Protein AF-A0A935BA03-F1 (afdb_monomer_lite)

Structure (mmCIF, N/CA/C/O backbone):
data_AF-A0A935BA03-F1
#
_entry.id   AF-A0A935BA03-F1
#
loop_
_atom_site.group_PDB
_atom_site.id
_atom_site.type_symbol
_atom_site.label_atom_id
_atom_site.label_alt_id
_atom_site.label_comp_id
_atom_site.label_asym_id
_atom_site.label_entity_id
_atom_site.label_seq_id
_atom_site.pdbx_PDB_ins_code
_atom_site.Cartn_x
_atom_site.Cartn_y
_atom_site.Cartn_z
_atom_site.occupancy
_atom_site.B_iso_or_equiv
_atom_site.auth_seq_id
_atom_site.auth_comp_id
_atom_site.auth_asym_id
_atom_site.auth_atom_id
_atom_site.pdbx_PDB_model_num
ATOM 1 N N . MET A 1 1 ? 11.940 -15.376 20.546 1.00 61.00 1 MET A N 1
ATOM 2 C CA . MET A 1 1 ? 12.384 -13.976 20.743 1.00 61.00 1 MET A CA 1
ATOM 3 C C . MET A 1 1 ? 12.383 -13.156 19.448 1.00 61.00 1 MET A C 1
ATOM 5 O O . MET A 1 1 ? 11.553 -12.265 19.345 1.00 61.00 1 MET A O 1
ATOM 9 N N . ALA A 1 2 ? 13.215 -13.446 18.432 1.00 63.31 2 ALA A N 1
ATOM 10 C CA . ALA A 1 2 ? 13.195 -12.692 17.158 1.00 63.31 2 ALA A CA 1
ATOM 11 C C . ALA A 1 2 ? 11.874 -12.851 16.369 1.00 63.31 2 ALA A C 1
ATOM 13 O O . ALA A 1 2 ? 11.313 -11.878 15.869 1.00 63.31 2 ALA A O 1
ATOM 14 N N . LEU A 1 3 ? 11.322 -14.067 16.334 1.00 69.31 3 LEU A N 1
ATOM 15 C CA . LEU A 1 3 ? 10.054 -14.365 15.653 1.00 69.31 3 LEU A CA 1
ATOM 16 C C . LEU A 1 3 ? 8.845 -13.641 16.275 1.00 69.31 3 LEU A C 1
ATOM 18 O O . LEU A 1 3 ? 7.906 -13.288 15.564 1.00 69.31 3 LEU A O 1
ATOM 22 N N . ASP A 1 4 ? 8.878 -13.370 17.580 1.00 70.19 4 ASP A N 1
ATOM 23 C CA . ASP A 1 4 ? 7.796 -12.681 18.296 1.00 70.19 4 ASP A CA 1
ATOM 24 C C . ASP A 1 4 ? 7.785 -11.181 17.987 1.00 70.19 4 ASP A C 1
ATOM 26 O O . ASP A 1 4 ? 6.725 -10.563 17.865 1.00 70.19 4 ASP A O 1
ATOM 30 N N . PHE A 1 5 ? 8.971 -10.598 17.796 1.00 70.56 5 PHE A N 1
ATOM 31 C CA . PHE A 1 5 ? 9.128 -9.214 17.363 1.00 70.56 5 PHE A CA 1
ATOM 32 C C . PHE A 1 5 ? 8.632 -9.018 15.925 1.00 70.56 5 PHE A C 1
ATOM 34 O O . PHE A 1 5 ? 7.854 -8.103 15.656 1.00 70.56 5 PHE A O 1
ATOM 41 N N . VAL A 1 6 ? 8.992 -9.936 15.023 1.00 72.38 6 VAL A N 1
ATOM 42 C CA . VAL A 1 6 ? 8.538 -9.919 13.624 1.00 72.38 6 VAL A CA 1
ATOM 43 C C . VAL A 1 6 ? 7.014 -10.041 13.538 1.00 72.38 6 VAL A C 1
ATOM 45 O O . VAL A 1 6 ? 6.373 -9.227 12.879 1.00 72.38 6 VAL A O 1
ATOM 48 N N . LYS A 1 7 ? 6.396 -10.969 14.280 1.00 73.31 7 LYS A N 1
ATOM 49 C CA . LYS A 1 7 ? 4.926 -11.113 14.335 1.00 73.31 7 LYS A CA 1
ATOM 50 C C . LYS A 1 7 ? 4.206 -9.901 14.941 1.00 73.31 7 LYS A C 1
ATOM 52 O O . LYS A 1 7 ? 3.013 -9.705 14.700 1.00 73.31 7 LYS A O 1
ATOM 57 N N . ARG A 1 8 ? 4.884 -9.077 15.745 1.00 72.94 8 ARG A N 1
ATOM 58 C CA . ARG A 1 8 ? 4.322 -7.820 16.273 1.00 72.94 8 ARG A CA 1
ATOM 59 C C . ARG A 1 8 ? 4.279 -6.706 15.227 1.00 72.94 8 ARG A C 1
ATOM 61 O O . ARG A 1 8 ? 3.433 -5.820 15.347 1.00 72.94 8 ARG A O 1
ATOM 68 N N . ILE A 1 9 ? 5.160 -6.757 14.231 1.00 77.81 9 ILE A N 1
ATOM 69 C CA . ILE A 1 9 ? 5.321 -5.717 13.206 1.00 77.81 9 ILE A CA 1
ATOM 70 C C . ILE A 1 9 ? 4.622 -6.103 11.907 1.00 77.81 9 ILE A C 1
ATOM 72 O O . ILE A 1 9 ? 3.961 -5.262 11.305 1.00 77.81 9 ILE A O 1
ATOM 76 N N . LEU A 1 10 ? 4.744 -7.363 11.491 1.00 81.62 10 LEU A N 1
ATOM 77 C CA . LEU A 1 10 ? 4.163 -7.822 10.241 1.00 81.62 10 LEU A CA 1
ATOM 78 C C . LEU A 1 10 ? 2.640 -7.966 10.359 1.00 81.62 10 LEU A C 1
ATOM 80 O O . LEU A 1 10 ? 2.144 -8.494 11.365 1.00 81.62 10 LEU A O 1
ATOM 84 N N . PRO A 1 11 ? 1.897 -7.510 9.339 1.00 83.81 11 PRO A N 1
ATOM 85 C CA . PRO A 1 11 ? 0.466 -7.737 9.261 1.00 83.81 11 PRO A CA 1
ATOM 86 C C . PRO A 1 11 ? 0.153 -9.202 8.965 1.00 83.81 11 PRO A C 1
ATOM 88 O O . PRO A 1 11 ? 1.016 -9.981 8.548 1.00 83.81 11 PRO A O 1
ATOM 91 N N . SER A 1 12 ? -1.106 -9.591 9.165 1.00 88.75 12 SER A N 1
ATOM 92 C CA . SER A 1 12 ? -1.543 -10.922 8.743 1.00 88.75 12 SER A CA 1
ATOM 93 C C . SER A 1 12 ? -1.412 -11.082 7.222 1.00 88.75 12 SER A C 1
ATOM 95 O O . SER A 1 12 ? -1.638 -10.138 6.465 1.00 88.75 12 SER A O 1
ATOM 97 N N . TRP A 1 13 ? -1.098 -12.292 6.753 1.00 88.69 13 TRP A N 1
ATOM 98 C CA . TRP A 1 13 ? -0.984 -12.573 5.316 1.00 88.69 13 TRP A CA 1
ATOM 99 C C . TRP A 1 13 ? -2.282 -12.257 4.551 1.00 88.69 13 TRP A C 1
ATOM 101 O O . TRP A 1 13 ? -2.229 -11.800 3.415 1.00 88.69 13 TRP A O 1
ATOM 111 N N . LYS A 1 14 ? -3.449 -12.429 5.196 1.00 92.44 14 LYS A N 1
ATOM 112 C CA . LYS A 1 14 ? -4.762 -12.070 4.636 1.00 92.44 14 LYS A CA 1
ATOM 113 C C . LYS A 1 14 ? -4.873 -10.564 4.400 1.00 92.44 14 LYS A C 1
ATOM 115 O O . LYS A 1 14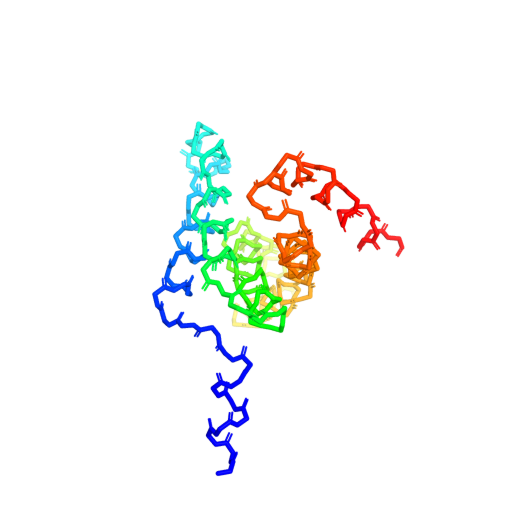 ? -5.343 -10.139 3.353 1.00 92.44 14 LYS A O 1
ATOM 120 N N . ASN A 1 15 ? -4.421 -9.760 5.361 1.00 92.44 15 ASN A N 1
ATOM 121 C CA . ASN A 1 15 ? -4.444 -8.303 5.248 1.00 92.44 15 ASN A CA 1
ATOM 122 C C . ASN A 1 15 ? -3.393 -7.806 4.248 1.00 92.44 15 ASN A C 1
ATOM 124 O O . ASN A 1 15 ? -3.667 -6.879 3.494 1.00 92.44 15 ASN A O 1
ATOM 128 N N . ALA A 1 16 ? -2.230 -8.462 4.177 1.00 92.31 16 ALA A N 1
ATOM 129 C CA . ALA A 1 16 ? -1.230 -8.187 3.149 1.00 92.31 16 ALA A CA 1
ATOM 130 C C . ALA A 1 16 ? -1.773 -8.476 1.738 1.00 92.31 16 ALA A C 1
ATOM 132 O O . ALA A 1 16 ? -1.595 -7.660 0.840 1.00 92.31 16 ALA A O 1
ATOM 133 N N . ALA A 1 17 ? -2.502 -9.582 1.553 1.00 93.69 17 ALA A N 1
ATOM 134 C CA . ALA A 1 17 ? -3.157 -9.893 0.284 1.00 93.69 17 ALA A CA 1
ATOM 135 C C . ALA A 1 17 ? -4.204 -8.833 -0.104 1.00 93.69 17 ALA A C 1
ATOM 137 O O . ALA A 1 17 ? -4.260 -8.433 -1.261 1.00 93.69 17 ALA A O 1
ATOM 138 N N . LEU A 1 18 ? -4.986 -8.325 0.857 1.00 92.94 18 LEU A N 1
ATOM 139 C CA . LEU A 1 18 ? -5.924 -7.221 0.616 1.00 92.94 18 LEU A CA 1
ATOM 140 C C . LEU A 1 18 ? -5.210 -5.915 0.234 1.00 92.94 18 LEU A C 1
ATOM 142 O O . LEU A 1 18 ? -5.675 -5.211 -0.657 1.00 92.94 18 LEU A O 1
ATOM 146 N N . ALA A 1 19 ? -4.076 -5.607 0.867 1.00 93.19 19 ALA A N 1
ATOM 147 C CA . ALA A 1 19 ? -3.264 -4.440 0.520 1.00 93.19 19 ALA A CA 1
ATOM 148 C C . ALA A 1 19 ? -2.665 -4.554 -0.894 1.00 93.19 19 ALA A C 1
ATOM 150 O O . ALA A 1 19 ? -2.675 -3.584 -1.647 1.00 93.19 19 ALA A O 1
ATOM 151 N N . LEU A 1 20 ? -2.200 -5.740 -1.293 1.00 94.50 20 LEU A N 1
ATOM 152 C CA . LEU A 1 20 ? -1.714 -5.981 -2.655 1.00 94.50 20 LEU A CA 1
ATOM 153 C C . LEU A 1 20 ? -2.846 -5.963 -3.688 1.00 94.50 20 LEU A C 1
ATOM 155 O O . LEU A 1 20 ? -2.655 -5.448 -4.786 1.00 94.50 20 LEU A O 1
ATOM 159 N N . LEU A 1 21 ? -4.032 -6.464 -3.334 1.00 94.69 21 LEU A N 1
ATOM 160 C CA . LEU A 1 21 ? -5.223 -6.358 -4.175 1.00 94.69 21 LEU A CA 1
ATOM 161 C C . LEU A 1 21 ? -5.598 -4.890 -4.409 1.00 94.69 21 LEU A C 1
ATOM 163 O O . LEU A 1 21 ? -5.821 -4.499 -5.548 1.00 94.69 21 LEU A O 1
ATOM 167 N N . ALA A 1 22 ? -5.613 -4.072 -3.352 1.00 94.12 22 ALA A N 1
ATOM 168 C CA . ALA A 1 22 ? -5.825 -2.630 -3.458 1.00 94.12 22 ALA A CA 1
ATOM 169 C C . ALA A 1 22 ? -4.810 -1.971 -4.407 1.00 94.12 22 ALA A C 1
ATOM 171 O O . ALA A 1 22 ? -5.194 -1.179 -5.266 1.00 94.12 22 ALA A O 1
ATOM 172 N N . ALA A 1 23 ? -3.526 -2.328 -4.289 1.00 93.38 23 ALA A N 1
ATOM 173 C CA . ALA A 1 23 ? -2.479 -1.804 -5.164 1.00 93.38 23 ALA A CA 1
ATOM 174 C C . ALA A 1 23 ? -2.704 -2.223 -6.624 1.00 93.38 23 ALA A C 1
ATOM 176 O O . ALA A 1 23 ? -2.640 -1.380 -7.512 1.00 93.38 23 ALA A O 1
ATOM 177 N N . GLY A 1 24 ? -3.033 -3.494 -6.872 1.00 92.25 24 GLY A N 1
ATOM 178 C CA . GLY A 1 24 ? -3.338 -4.009 -8.208 1.00 92.25 24 GLY A CA 1
ATOM 179 C C . GLY A 1 24 ? -4.544 -3.324 -8.853 1.00 92.25 24 GLY A C 1
ATOM 180 O O . GLY A 1 24 ? -4.467 -2.918 -10.008 1.00 92.25 24 GLY A O 1
ATOM 181 N N . LEU A 1 25 ? -5.630 -3.126 -8.098 1.00 92.38 25 LEU A N 1
ATOM 182 C CA . LEU A 1 25 ? -6.805 -2.382 -8.567 1.00 92.38 25 LEU A CA 1
ATOM 183 C C . LEU A 1 25 ? -6.448 -0.947 -8.956 1.00 92.38 25 LEU A C 1
ATOM 185 O O . LEU A 1 25 ? -6.960 -0.442 -9.952 1.00 92.38 25 LEU A O 1
ATOM 189 N N . LEU A 1 26 ? -5.568 -0.302 -8.183 1.00 89.94 26 LEU A N 1
ATOM 190 C CA . LEU A 1 26 ? -5.136 1.055 -8.480 1.00 89.94 26 LEU A CA 1
ATOM 191 C C . LEU A 1 26 ? -4.223 1.094 -9.709 1.00 89.94 26 LEU A C 1
ATOM 193 O O . LEU A 1 26 ? -4.442 1.936 -10.564 1.00 89.94 26 LEU A O 1
ATOM 197 N N . ILE A 1 27 ? -3.281 0.157 -9.859 1.00 91.06 27 ILE A N 1
ATOM 198 C CA . ILE A 1 27 ? -2.424 0.041 -11.056 1.00 91.06 27 ILE A CA 1
ATOM 199 C C . ILE A 1 27 ? -3.275 -0.125 -12.325 1.00 91.06 27 ILE A C 1
ATOM 201 O O . ILE A 1 27 ? -3.031 0.542 -13.325 1.00 91.06 27 ILE A O 1
ATOM 205 N N . LEU A 1 28 ? -4.320 -0.956 -12.272 1.00 89.38 28 LEU A N 1
ATOM 206 C CA . LEU A 1 28 ? -5.247 -1.156 -13.392 1.00 89.38 28 LEU A CA 1
ATOM 207 C C . LEU A 1 28 ? -6.087 0.088 -13.727 1.00 89.38 28 LEU A C 1
ATOM 209 O O . LEU A 1 28 ? -6.646 0.172 -14.816 1.00 89.38 28 LEU A O 1
ATOM 213 N N . ALA A 1 29 ? -6.193 1.052 -12.814 1.00 88.38 29 ALA A N 1
ATOM 214 C CA . ALA A 1 29 ? -6.899 2.301 -13.072 1.00 88.38 29 ALA A CA 1
ATOM 215 C C . ALA A 1 29 ? -6.045 3.340 -13.821 1.00 88.38 29 ALA A C 1
ATOM 217 O O . ALA A 1 29 ? -6.587 4.346 -14.278 1.00 88.38 29 ALA A O 1
ATOM 218 N N . PHE A 1 30 ? -4.730 3.125 -13.928 1.00 80.62 30 PHE A N 1
ATOM 219 C CA . PHE A 1 30 ? -3.793 4.046 -14.574 1.00 80.62 30 PHE A CA 1
ATOM 220 C C . PHE A 1 30 ? -3.718 3.836 -16.106 1.00 80.62 30 PHE A C 1
ATOM 222 O O . PHE A 1 30 ? -4.245 2.844 -16.616 1.00 80.62 30 PHE A O 1
ATOM 229 N N . PRO A 1 31 ? -3.106 4.781 -16.855 1.00 67.56 31 PRO A N 1
ATOM 230 C CA . PRO A 1 31 ? -3.251 4.919 -18.312 1.00 67.56 31 PRO A CA 1
ATOM 231 C C . PRO A 1 31 ? -2.900 3.693 -19.157 1.00 67.56 31 PRO A C 1
ATOM 233 O O . PRO A 1 31 ? -3.397 3.573 -20.266 1.00 67.56 31 PRO A O 1
ATOM 236 N N . ASP A 1 32 ? -2.080 2.772 -18.647 1.00 73.19 32 ASP A N 1
ATOM 237 C CA . ASP A 1 32 ? -1.738 1.545 -19.377 1.00 73.19 32 ASP A CA 1
ATOM 238 C C . ASP A 1 32 ? -2.950 0.601 -19.544 1.00 73.19 32 ASP A C 1
ATOM 240 O O . ASP A 1 32 ? -2.978 -0.217 -20.462 1.00 73.19 32 ASP A O 1
ATOM 244 N N . PHE A 1 33 ? -3.952 0.703 -18.660 1.00 80.19 33 PHE A N 1
ATOM 245 C CA . PHE A 1 33 ? -5.112 -0.197 -18.607 1.00 80.19 33 PHE A CA 1
ATOM 246 C C . PHE A 1 33 ? -6.468 0.527 -18.642 1.00 80.19 33 PHE A C 1
ATOM 248 O O . PHE A 1 33 ? -7.475 -0.089 -18.984 1.00 80.19 33 PHE A O 1
ATOM 255 N N . GLU A 1 34 ? -6.501 1.815 -18.284 1.00 81.44 34 GLU A N 1
ATOM 256 C CA . GLU A 1 34 ? -7.653 2.727 -18.406 1.00 81.44 34 GLU A CA 1
ATOM 257 C C . GLU A 1 34 ? -8.939 2.322 -17.653 1.00 81.44 34 GLU A C 1
ATOM 259 O O . GLU A 1 34 ? -10.002 2.919 -17.855 1.00 81.44 34 GLU A O 1
ATOM 264 N N . TYR A 1 35 ? -8.876 1.381 -16.704 1.00 88.06 35 TYR A N 1
ATOM 265 C CA . TYR A 1 35 ? -10.024 1.016 -15.863 1.00 88.06 35 TYR A CA 1
ATOM 266 C C . TYR A 1 35 ? -10.243 2.027 -14.7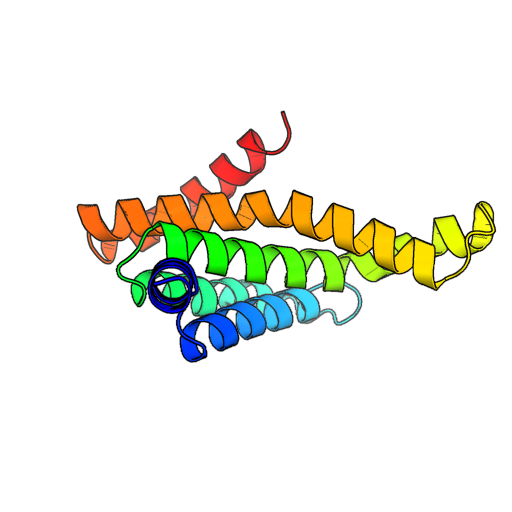26 1.00 88.06 35 TYR A C 1
ATOM 268 O O . TYR A 1 35 ? -10.275 1.671 -13.547 1.00 88.06 35 TYR A O 1
ATOM 276 N N . TRP A 1 36 ? -10.408 3.306 -15.071 1.00 86.75 36 TRP A N 1
ATOM 277 C CA . TRP A 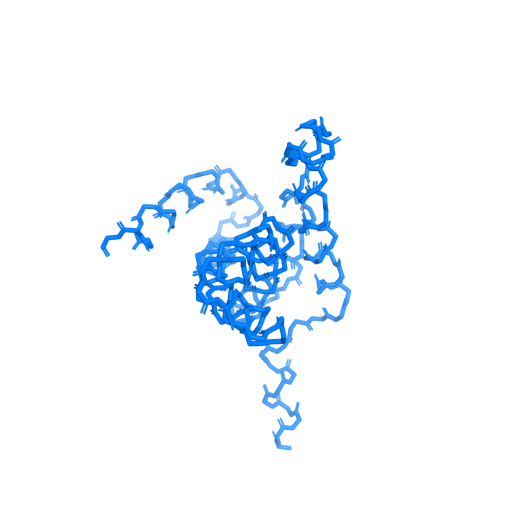1 36 ? -10.522 4.437 -14.139 1.00 86.75 36 TRP A CA 1
ATOM 278 C C . TRP A 1 36 ? -11.569 4.218 -13.034 1.00 86.75 36 TRP A C 1
ATOM 280 O O . TRP A 1 36 ? -11.404 4.691 -11.909 1.00 86.75 36 TRP A O 1
ATOM 290 N N . PHE A 1 37 ? -12.638 3.468 -13.322 1.00 88.25 37 PHE A N 1
ATOM 291 C CA . PHE A 1 37 ? -13.694 3.167 -12.355 1.00 88.25 37 PHE A CA 1
ATOM 292 C C . PHE A 1 37 ? -13.186 2.340 -11.163 1.00 88.25 37 PHE A C 1
ATOM 294 O O . PHE A 1 37 ? -13.748 2.432 -10.071 1.00 88.25 37 PHE A O 1
ATOM 301 N N . LEU A 1 38 ? -12.105 1.568 -11.330 1.00 87.81 38 LEU A N 1
ATOM 302 C CA . LEU A 1 38 ? -11.492 0.793 -10.251 1.00 87.81 38 LEU A CA 1
ATOM 303 C C . LEU A 1 38 ? -10.854 1.688 -9.187 1.00 87.81 38 LEU A C 1
ATOM 305 O O . LEU A 1 38 ? -10.828 1.293 -8.022 1.00 87.81 38 LEU A O 1
ATOM 309 N N . ALA A 1 39 ? -10.415 2.904 -9.536 1.00 86.19 39 ALA A N 1
ATOM 310 C CA . ALA A 1 39 ? -9.811 3.837 -8.581 1.00 86.19 39 ALA A CA 1
ATOM 311 C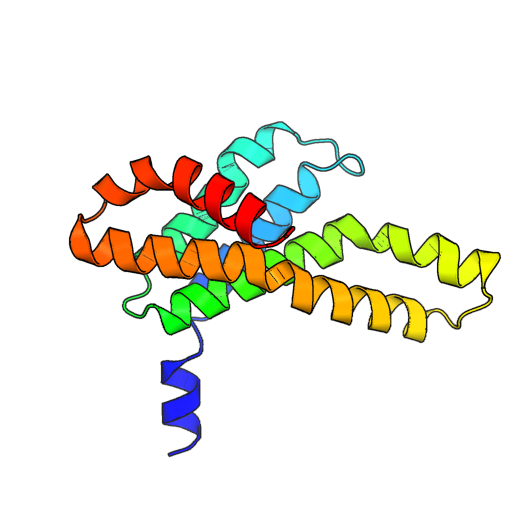 C . ALA A 1 39 ? -10.757 4.182 -7.418 1.00 86.19 39 ALA A C 1
ATOM 313 O O . ALA A 1 39 ? -10.306 4.329 -6.282 1.00 86.19 39 ALA A O 1
ATOM 314 N N . TRP A 1 40 ? -12.071 4.230 -7.674 1.00 84.94 40 TRP A N 1
ATOM 315 C CA . TRP A 1 40 ? -13.092 4.481 -6.649 1.00 84.94 40 TRP A CA 1
ATOM 316 C C . TRP A 1 40 ? -13.130 3.397 -5.572 1.00 84.94 40 TRP A C 1
ATOM 318 O O . TRP A 1 40 ? -13.408 3.681 -4.408 1.00 84.94 40 TRP A O 1
ATOM 328 N N . PHE A 1 41 ? -12.834 2.155 -5.954 1.00 88.69 41 PHE A N 1
ATOM 329 C CA . PHE A 1 41 ? -12.906 0.993 -5.071 1.00 88.69 41 PHE A CA 1
ATOM 330 C C . PHE A 1 41 ? -11.531 0.521 -4.598 1.00 88.69 41 PHE A C 1
ATOM 332 O O . PHE A 1 41 ? -11.452 -0.220 -3.622 1.00 88.69 41 PHE A O 1
ATOM 339 N N . ALA A 1 42 ? -10.445 0.959 -5.235 1.00 89.31 42 ALA A N 1
ATOM 340 C CA . ALA A 1 42 ? -9.093 0.481 -4.967 1.00 89.31 42 ALA A CA 1
ATOM 341 C C . ALA A 1 42 ? -8.637 0.718 -3.519 1.00 89.31 42 ALA A C 1
ATOM 343 O O . ALA A 1 42 ? -7.919 -0.105 -2.961 1.00 89.31 42 ALA A O 1
ATOM 344 N N . LEU A 1 43 ? -9.089 1.798 -2.873 1.00 87.31 43 LEU A N 1
ATOM 345 C CA . LEU A 1 43 ? -8.759 2.077 -1.470 1.00 87.31 43 LEU A CA 1
ATOM 346 C C . LEU A 1 43 ? -9.586 1.252 -0.470 1.00 87.31 43 LEU A C 1
ATOM 348 O O . LEU A 1 43 ? -9.164 1.085 0.674 1.00 87.31 43 LEU A O 1
ATOM 352 N N . VAL A 1 44 ? -10.726 0.683 -0.878 1.00 90.69 44 VAL A N 1
ATOM 353 C CA . VAL A 1 44 ? -11.634 -0.043 0.028 1.00 90.69 44 VAL A CA 1
ATOM 354 C C . VAL A 1 44 ? -10.967 -1.280 0.655 1.00 90.69 44 VAL A C 1
ATOM 356 O O . VAL A 1 44 ? -11.008 -1.398 1.883 1.00 90.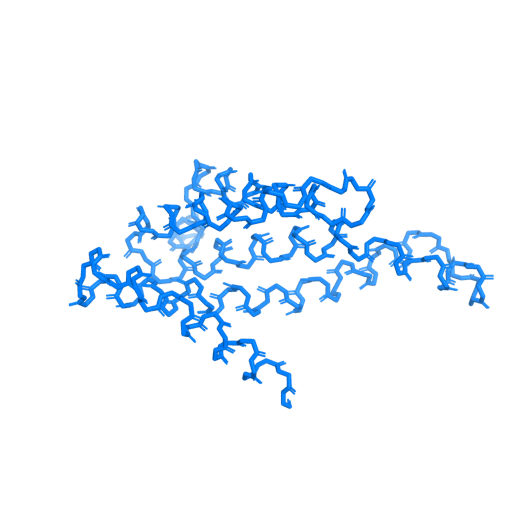69 44 VAL A O 1
ATOM 359 N N . PRO A 1 45 ? -10.287 -2.177 -0.097 1.00 90.81 45 PRO A N 1
ATOM 360 C CA . PRO A 1 45 ? -9.598 -3.324 0.496 1.00 90.81 45 PRO A CA 1
ATOM 361 C C . PRO A 1 45 ? -8.477 -2.919 1.460 1.00 90.81 45 PRO A C 1
ATOM 363 O O . PRO A 1 45 ? -8.264 -3.600 2.464 1.00 90.81 45 PRO A O 1
ATOM 366 N N . LEU A 1 46 ? -7.789 -1.800 1.195 1.00 91.06 46 LEU A N 1
ATOM 367 C CA . LEU A 1 46 ? -6.750 -1.271 2.080 1.00 91.06 46 LEU A CA 1
ATOM 368 C C . LEU A 1 46 ? -7.350 -0.788 3.403 1.00 91.06 46 LEU A C 1
ATOM 370 O O . LEU A 1 46 ? -6.870 -1.169 4.470 1.00 91.06 46 LEU A O 1
ATOM 374 N N . MET A 1 47 ? -8.411 0.020 3.346 1.00 90.00 47 MET A N 1
ATOM 375 C CA . MET A 1 47 ? -9.088 0.527 4.543 1.00 90.00 47 MET A CA 1
ATOM 376 C C . MET A 1 47 ? -9.657 -0.618 5.384 1.00 90.00 47 MET A C 1
ATOM 378 O O . MET A 1 47 ? -9.476 -0.634 6.601 1.00 90.00 47 MET A O 1
ATOM 382 N N . TRP A 1 48 ? -10.233 -1.630 4.729 1.00 91.38 48 TRP A N 1
ATOM 383 C CA . TRP A 1 48 ? -10.692 -2.851 5.387 1.00 91.38 48 TRP A CA 1
ATOM 384 C C . TRP A 1 48 ? -9.536 -3.590 6.082 1.00 91.38 48 TRP A C 1
ATOM 386 O O . TRP A 1 48 ? -9.647 -4.009 7.238 1.00 91.38 48 TRP A O 1
ATOM 396 N N . ALA A 1 49 ? -8.402 -3.762 5.398 1.00 91.50 49 ALA A N 1
ATOM 397 C CA . ALA A 1 49 ? -7.222 -4.412 5.967 1.00 91.50 49 ALA A CA 1
ATOM 398 C C . ALA A 1 49 ? -6.675 -3.655 7.189 1.00 91.50 49 ALA A C 1
ATOM 400 O O . ALA A 1 49 ? -6.252 -4.285 8.160 1.00 91.50 49 ALA A O 1
ATOM 401 N N . VAL A 1 50 ? -6.718 -2.319 7.158 1.00 90.12 50 VAL A N 1
ATOM 402 C CA . VAL A 1 50 ? -6.303 -1.448 8.266 1.00 90.12 50 VAL A CA 1
ATOM 403 C C . VAL A 1 50 ? -7.254 -1.558 9.458 1.00 90.12 50 VAL A C 1
ATOM 405 O O . VAL A 1 50 ? -6.770 -1.675 10.582 1.00 90.12 50 VAL A O 1
ATOM 408 N N . GLU A 1 51 ? -8.570 -1.579 9.234 1.00 88.94 51 GLU A N 1
ATOM 409 C CA . GLU A 1 51 ? -9.578 -1.738 10.297 1.00 88.94 51 GLU A CA 1
ATOM 410 C C . GLU A 1 51 ? -9.455 -3.089 11.016 1.00 88.94 51 GLU A C 1
ATOM 412 O O . GLU A 1 51 ? -9.592 -3.167 12.237 1.00 88.94 51 GLU A O 1
ATOM 417 N N . ARG A 1 52 ? -9.120 -4.158 10.282 1.00 87.88 52 ARG A N 1
ATOM 418 C CA . ARG A 1 52 ? -8.886 -5.492 10.862 1.00 87.88 52 ARG A CA 1
ATOM 419 C C . ARG A 1 52 ? -7.614 -5.588 11.706 1.00 87.88 52 ARG A C 1
ATOM 421 O O . ARG A 1 52 ? -7.475 -6.545 12.470 1.00 87.88 52 ARG A O 1
ATOM 428 N N . GLU A 1 53 ? -6.661 -4.669 11.557 1.00 86.06 53 GLU A N 1
ATOM 429 C CA . GLU A 1 53 ? -5.416 -4.708 12.323 1.00 86.06 53 GLU A CA 1
ATOM 430 C C . GLU A 1 53 ? -5.519 -3.933 13.638 1.00 86.06 53 GLU A C 1
ATOM 432 O O . GLU A 1 53 ? -5.710 -2.721 13.689 1.00 86.06 53 GLU A O 1
ATOM 437 N N . ALA A 1 54 ? -5.248 -4.629 14.740 1.00 73.75 54 ALA A N 1
ATOM 438 C CA . ALA A 1 54 ? -5.271 -4.039 16.075 1.00 73.75 54 ALA A CA 1
ATOM 439 C C . ALA A 1 54 ? -4.045 -3.155 16.387 1.00 73.75 54 ALA A C 1
ATOM 441 O O . ALA A 1 54 ? -3.985 -2.540 17.451 1.00 73.75 54 ALA A O 1
ATOM 442 N N . SER A 1 55 ? -3.036 -3.070 15.513 1.00 87.19 55 SER A N 1
ATOM 443 C CA . SER A 1 55 ? -1.757 -2.391 15.784 1.00 87.19 55 SER A CA 1
ATOM 444 C C . SER A 1 55 ? -1.453 -1.313 14.748 1.00 87.19 55 SER A C 1
ATOM 446 O O . SER A 1 55 ? -1.410 -1.602 13.559 1.00 87.19 55 SER A O 1
ATOM 448 N N . ILE A 1 56 ? -1.122 -0.100 15.216 1.00 88.12 56 ILE A N 1
ATOM 449 C CA . ILE A 1 56 ? -0.747 1.032 14.345 1.00 88.12 56 ILE A CA 1
ATOM 450 C C . ILE A 1 56 ? 0.493 0.674 13.515 1.00 88.12 56 ILE A C 1
ATOM 452 O O . ILE A 1 56 ? 0.570 1.003 12.338 1.00 88.12 56 ILE A O 1
ATOM 456 N N . ARG A 1 57 ? 1.448 -0.062 14.107 1.00 88.19 57 ARG A N 1
ATOM 457 C CA . ARG A 1 57 ? 2.670 -0.495 13.410 1.00 88.19 57 ARG A CA 1
ATOM 458 C C . ARG A 1 57 ? 2.365 -1.450 12.256 1.00 88.19 57 ARG A C 1
ATOM 460 O O . ARG A 1 57 ? 2.997 -1.352 11.215 1.00 88.19 57 ARG A O 1
ATOM 467 N N . ARG A 1 58 ? 1.386 -2.346 12.422 1.00 90.31 58 ARG A N 1
ATOM 468 C CA . ARG A 1 58 ? 0.975 -3.270 11.353 1.00 90.31 58 ARG A CA 1
ATOM 469 C C . ARG A 1 58 ? 0.241 -2.536 10.242 1.00 90.31 58 ARG A C 1
ATOM 471 O O . ARG A 1 58 ? 0.505 -2.799 9.076 1.00 90.31 58 ARG A O 1
ATOM 478 N N . SER A 1 59 ? -0.622 -1.585 10.597 1.00 91.25 59 SER A N 1
ATOM 479 C CA . SER A 1 59 ? -1.286 -0.713 9.626 1.00 91.25 59 SER A CA 1
ATOM 480 C C . SER A 1 59 ? -0.282 0.135 8.842 1.00 91.25 59 SER A C 1
ATOM 482 O O . SER A 1 59 ? -0.421 0.245 7.631 1.00 91.25 59 SER A O 1
ATOM 484 N N . PHE A 1 60 ? 0.775 0.642 9.489 1.00 92.75 60 PHE A N 1
ATOM 485 C CA . PHE A 1 60 ? 1.879 1.318 8.800 1.00 92.75 60 PHE A CA 1
ATOM 486 C C . PHE A 1 60 ? 2.537 0.403 7.759 1.00 92.75 60 PHE A C 1
ATOM 488 O O . PHE A 1 60 ? 2.674 0.790 6.605 1.00 92.75 60 PHE A O 1
ATOM 495 N N . VAL A 1 61 ? 2.887 -0.833 8.133 1.00 93.75 61 VAL A N 1
ATOM 496 C CA . VAL A 1 61 ? 3.494 -1.802 7.203 1.00 93.75 61 VAL A CA 1
ATOM 497 C C . VAL A 1 61 ? 2.539 -2.177 6.063 1.00 93.75 61 VAL A C 1
ATOM 499 O O . VAL A 1 61 ? 2.990 -2.335 4.934 1.00 93.75 61 VAL A O 1
ATOM 502 N N . LEU A 1 62 ? 1.229 -2.283 6.319 1.00 93.75 62 LEU A N 1
ATOM 503 C CA . LEU A 1 62 ? 0.227 -2.515 5.267 1.00 93.75 62 LEU A CA 1
ATOM 504 C C . LEU A 1 62 ? 0.158 -1.361 4.272 1.00 93.75 62 LEU A C 1
ATOM 506 O O . LEU A 1 62 ? 0.175 -1.604 3.067 1.00 93.75 62 LEU A O 1
ATOM 510 N N . GLY A 1 63 ? 0.092 -0.126 4.772 1.00 93.06 63 GLY A N 1
ATOM 511 C CA . GLY A 1 63 ? 0.111 1.064 3.927 1.00 93.06 63 GLY A CA 1
ATOM 512 C C . GLY A 1 63 ? 1.408 1.161 3.129 1.00 93.06 63 GLY A C 1
ATOM 513 O O . GLY A 1 63 ? 1.361 1.414 1.932 1.00 93.06 63 GLY A O 1
ATOM 514 N N . TRP A 1 64 ? 2.547 0.862 3.758 1.00 94.75 64 TRP A N 1
ATOM 515 C CA . TRP A 1 64 ? 3.848 0.831 3.092 1.00 94.75 64 TRP A CA 1
ATOM 516 C C . TRP A 1 64 ? 3.895 -0.207 1.968 1.00 94.75 64 TRP A C 1
ATOM 518 O O . TRP A 1 64 ? 4.264 0.127 0.848 1.00 94.75 64 TRP A O 1
ATOM 528 N N . LEU A 1 65 ? 3.438 -1.437 2.228 1.00 95.25 65 LEU A N 1
ATOM 529 C CA . LEU A 1 65 ? 3.379 -2.504 1.228 1.00 95.25 65 LEU A CA 1
ATOM 530 C C . LEU A 1 65 ? 2.481 -2.129 0.041 1.00 95.25 65 LEU A C 1
ATOM 532 O O . LEU A 1 65 ? 2.883 -2.301 -1.108 1.00 95.25 65 LEU A O 1
ATOM 536 N N . PHE A 1 66 ? 1.285 -1.602 0.321 1.00 95.31 66 PHE A N 1
ATOM 537 C CA . PHE A 1 66 ? 0.371 -1.095 -0.704 1.00 95.31 66 PHE A CA 1
ATOM 538 C C . PHE A 1 66 ? 1.033 0.007 -1.538 1.00 95.31 66 PHE A C 1
ATOM 540 O O . PHE A 1 66 ? 1.041 -0.076 -2.764 1.00 95.31 66 PHE A O 1
ATOM 547 N N . GLY A 1 67 ? 1.627 1.004 -0.878 1.00 92.69 67 GLY A N 1
ATOM 548 C CA . GLY A 1 67 ? 2.258 2.142 -1.534 1.00 92.69 67 GLY A CA 1
ATOM 549 C C . GLY A 1 67 ? 3.431 1.726 -2.409 1.00 92.69 67 GLY A C 1
ATOM 550 O O . GLY A 1 67 ? 3.486 2.102 -3.573 1.00 92.69 67 GLY A O 1
ATOM 551 N N . THR A 1 68 ? 4.337 0.900 -1.887 1.00 94.06 68 THR A N 1
ATOM 552 C CA . THR A 1 68 ? 5.485 0.405 -2.653 1.00 94.06 68 THR A CA 1
ATOM 553 C C . THR A 1 68 ? 5.047 -0.409 -3.864 1.00 94.06 68 THR A C 1
ATOM 555 O O . THR A 1 68 ? 5.579 -0.186 -4.948 1.00 94.06 68 THR A O 1
ATOM 558 N N . ALA A 1 69 ? 4.065 -1.304 -3.719 1.00 94.56 69 ALA A N 1
ATOM 559 C CA . ALA A 1 69 ? 3.548 -2.079 -4.845 1.00 94.56 69 ALA A CA 1
ATOM 560 C C . ALA A 1 69 ? 2.888 -1.179 -5.902 1.00 94.56 69 ALA A C 1
ATOM 562 O O . ALA A 1 69 ? 3.161 -1.331 -7.091 1.00 94.56 69 ALA A O 1
ATOM 563 N N . PHE A 1 70 ? 2.071 -0.216 -5.470 1.00 92.69 70 PHE A N 1
ATOM 564 C CA . PHE A 1 70 ? 1.399 0.736 -6.350 1.00 92.69 70 PHE A CA 1
ATOM 565 C C . PHE A 1 70 ? 2.389 1.629 -7.112 1.00 92.69 70 PHE A C 1
ATOM 567 O O . PHE A 1 70 ? 2.319 1.703 -8.340 1.00 92.69 70 PHE A O 1
ATOM 574 N N . PHE A 1 71 ? 3.330 2.273 -6.413 1.00 91.25 71 PHE A N 1
ATOM 575 C CA . PHE A 1 71 ? 4.322 3.146 -7.043 1.00 91.25 71 PHE A CA 1
ATOM 576 C C . PHE A 1 71 ? 5.254 2.364 -7.961 1.00 91.25 71 PHE A C 1
ATOM 578 O O . PHE A 1 71 ? 5.501 2.805 -9.076 1.00 91.25 71 PHE A O 1
ATOM 585 N N . PHE A 1 72 ? 5.707 1.176 -7.557 1.00 92.19 72 PHE A N 1
ATOM 586 C CA . PHE A 1 72 ? 6.548 0.350 -8.420 1.00 92.19 72 PHE A CA 1
ATOM 587 C C . PHE A 1 72 ? 5.801 -0.082 -9.688 1.00 92.19 72 PHE A C 1
ATOM 589 O O . PHE A 1 72 ? 6.331 0.044 -10.789 1.00 92.19 72 PHE A O 1
ATOM 596 N N . GLY A 1 73 ? 4.555 -0.539 -9.540 1.00 89.56 73 GLY A N 1
ATOM 597 C CA . GLY A 1 73 ? 3.726 -0.986 -10.658 1.00 89.56 73 GLY A CA 1
ATOM 598 C C . GLY A 1 73 ? 3.274 0.137 -11.589 1.00 89.56 73 GLY A C 1
ATOM 599 O O . GLY A 1 73 ? 3.073 -0.117 -12.766 1.00 89.56 73 GLY A O 1
ATOM 600 N N . THR A 1 74 ? 3.155 1.372 -11.098 1.00 88.12 74 THR A N 1
ATOM 601 C CA . THR A 1 74 ? 2.725 2.526 -11.910 1.00 88.12 74 THR A CA 1
ATOM 602 C C . THR A 1 74 ? 3.909 3.288 -12.499 1.00 88.12 74 THR A C 1
ATOM 604 O O . THR A 1 74 ? 3.807 3.846 -13.584 1.00 88.12 74 THR A O 1
ATOM 607 N N . CYS A 1 75 ? 5.054 3.314 -11.815 1.00 88.25 75 CYS A N 1
ATOM 608 C CA . CYS A 1 75 ? 6.248 4.052 -12.232 1.00 88.25 75 CYS A CA 1
ATOM 609 C C . CYS A 1 75 ? 7.306 3.171 -12.913 1.00 88.25 75 CYS A C 1
ATOM 611 O O . CYS A 1 75 ? 8.418 3.637 -13.159 1.00 88.25 75 CYS A O 1
ATOM 613 N N . TRP A 1 76 ? 6.988 1.915 -13.241 1.00 87.00 76 TRP A N 1
ATOM 614 C CA . TRP A 1 76 ? 7.900 0.996 -13.932 1.00 87.00 76 TRP A CA 1
ATOM 615 C C . TRP A 1 76 ? 8.449 1.581 -15.246 1.00 87.00 76 TRP A C 1
ATOM 617 O O . TRP A 1 76 ? 9.622 1.387 -15.571 1.00 87.00 76 TRP A O 1
ATOM 627 N N . TRP A 1 77 ? 7.637 2.371 -15.957 1.00 86.62 77 TRP A N 1
ATOM 628 C CA . TRP A 1 77 ? 8.003 3.041 -17.207 1.00 86.62 77 TRP A CA 1
ATOM 629 C C . TRP A 1 77 ? 9.128 4.077 -17.043 1.00 86.62 77 TRP A C 1
ATOM 631 O O . TRP A 1 77 ? 9.848 4.350 -18.005 1.00 86.62 77 TRP A O 1
ATOM 641 N N . LEU A 1 78 ? 9.362 4.607 -15.832 1.00 86.44 78 LEU A N 1
ATOM 642 C CA . LEU A 1 78 ? 10.471 5.536 -15.561 1.00 86.44 78 LEU A CA 1
ATOM 643 C C . LEU A 1 78 ? 11.846 4.890 -15.773 1.00 86.44 78 LEU A C 1
ATOM 645 O O . LEU A 1 78 ? 12.841 5.598 -15.913 1.00 86.44 78 LEU A O 1
ATOM 649 N N . THR A 1 79 ? 11.917 3.558 -15.836 1.00 89.06 79 THR A N 1
ATOM 650 C CA . THR A 1 79 ? 13.151 2.836 -16.176 1.00 89.06 79 THR A CA 1
ATOM 651 C C . THR A 1 79 ? 13.583 3.036 -17.631 1.00 89.06 79 THR A C 1
ATOM 653 O O . THR A 1 79 ? 14.766 2.867 -17.929 1.00 89.06 79 THR A O 1
ATOM 656 N N . TYR A 1 80 ? 12.684 3.468 -18.525 1.00 88.75 80 TYR A N 1
ATOM 657 C CA . TYR A 1 80 ? 12.990 3.660 -19.943 1.00 88.75 80 TYR A CA 1
ATOM 658 C C . TYR A 1 80 ? 14.116 4.678 -20.168 1.00 88.75 80 TYR A C 1
ATOM 660 O O . TYR A 1 80 ? 15.068 4.400 -20.895 1.00 88.75 80 TYR A O 1
ATOM 668 N N . ALA A 1 81 ? 14.056 5.842 -19.514 1.00 88.88 81 ALA A N 1
ATOM 669 C CA . ALA A 1 81 ? 15.037 6.904 -19.731 1.00 88.88 81 ALA A CA 1
ATOM 670 C C . ALA A 1 81 ? 16.462 6.546 -19.245 1.00 88.88 81 ALA A C 1
ATOM 672 O O . ALA A 1 81 ? 17.401 6.730 -20.021 1.00 88.88 81 ALA A O 1
ATOM 673 N N . PRO A 1 82 ? 16.669 5.984 -18.035 1.00 88.94 82 PRO A N 1
ATOM 674 C CA . PRO A 1 82 ? 17.983 5.506 -17.599 1.00 88.94 82 PRO A CA 1
ATOM 675 C C . PRO A 1 82 ? 18.573 4.419 -18.506 1.00 88.94 82 PRO A C 1
ATOM 677 O O . PRO A 1 82 ? 19.774 4.421 -18.773 1.00 88.94 82 PRO A O 1
ATOM 680 N N . ILE A 1 83 ? 17.738 3.499 -18.998 1.00 91.38 83 ILE A N 1
ATOM 681 C CA . ILE A 1 83 ? 18.190 2.411 -19.873 1.00 91.38 83 ILE A CA 1
ATOM 682 C C . ILE A 1 83 ? 18.578 2.964 -21.250 1.00 91.38 83 ILE A C 1
ATOM 684 O O . ILE A 1 83 ? 19.643 2.631 -21.766 1.00 91.38 83 ILE A O 1
ATOM 688 N N . HIS A 1 84 ? 17.736 3.818 -21.839 1.00 90.44 84 HIS A N 1
ATOM 689 C CA . HIS A 1 84 ? 17.896 4.261 -23.224 1.00 90.44 84 HIS A CA 1
ATOM 690 C C . HIS A 1 84 ? 18.863 5.442 -23.386 1.00 90.44 84 HIS A C 1
ATOM 692 O O . HIS A 1 84 ? 19.632 5.472 -24.342 1.00 90.44 84 HIS A O 1
ATOM 698 N N . TYR A 1 85 ? 18.856 6.401 -22.455 1.00 90.50 85 TYR A N 1
ATOM 699 C CA . TYR A 1 85 ? 19.644 7.634 -22.574 1.00 90.50 85 TYR A CA 1
ATOM 700 C C . TYR A 1 85 ? 20.902 7.656 -21.701 1.00 90.50 85 TYR A C 1
ATOM 702 O O . TYR A 1 85 ? 21.872 8.312 -22.066 1.00 90.50 85 TYR A O 1
ATOM 710 N N . ALA A 1 86 ? 20.917 6.946 -20.567 1.00 88.31 86 ALA A N 1
ATOM 711 C CA . ALA A 1 86 ? 22.079 6.890 -19.671 1.00 88.31 86 ALA A CA 1
ATOM 712 C C . ALA A 1 86 ? 22.885 5.582 -19.794 1.00 88.31 86 ALA A C 1
ATOM 714 O O . ALA A 1 86 ? 23.866 5.404 -19.074 1.00 88.31 86 ALA A O 1
ATOM 715 N N . ALA A 1 87 ? 22.481 4.676 -20.696 1.00 89.56 87 ALA A N 1
ATOM 716 C CA . ALA A 1 87 ? 23.097 3.365 -20.919 1.00 89.56 87 ALA A CA 1
ATOM 717 C C . ALA A 1 87 ? 23.227 2.509 -19.640 1.00 89.56 87 ALA A C 1
ATOM 719 O O . ALA A 1 87 ? 24.162 1.718 -19.495 1.00 89.56 87 ALA A O 1
ATOM 720 N N . PHE A 1 88 ? 22.296 2.658 -18.691 1.00 88.75 88 PHE A N 1
ATOM 721 C CA . PHE A 1 88 ? 22.299 1.836 -17.482 1.00 88.75 88 PHE A CA 1
ATOM 722 C C . PHE A 1 88 ? 21.924 0.385 -17.815 1.00 88.75 88 PHE A C 1
ATOM 724 O O . PHE A 1 88 ? 21.011 0.150 -18.612 1.00 88.75 88 PHE A O 1
ATOM 731 N N . PRO A 1 89 ? 22.554 -0.614 -17.168 1.00 92.38 89 PRO A N 1
ATOM 732 C CA . PRO A 1 89 ? 22.106 -1.991 -17.289 1.00 92.38 89 PRO A CA 1
ATOM 733 C C . PRO A 1 89 ? 20.694 -2.120 -16.701 1.00 92.38 89 PRO A C 1
ATOM 735 O O . PRO A 1 89 ? 20.408 -1.596 -15.621 1.00 92.38 89 PRO A O 1
ATOM 738 N N . TRP A 1 90 ? 19.812 -2.848 -17.392 1.00 87.19 90 TRP A N 1
ATOM 739 C CA . TRP A 1 90 ? 18.399 -2.975 -17.014 1.00 87.19 90 TRP A CA 1
ATOM 740 C C . TRP A 1 90 ? 18.162 -3.373 -15.540 1.00 87.19 90 TRP A C 1
ATOM 742 O O . TRP A 1 90 ? 17.286 -2.761 -14.928 1.00 87.19 90 TRP A O 1
ATOM 752 N N . PRO A 1 91 ? 18.946 -4.267 -14.888 1.00 92.19 91 PRO A N 1
ATOM 753 C CA . PRO A 1 91 ? 18.707 -4.615 -13.486 1.00 92.19 91 PRO A CA 1
ATOM 754 C C . PRO A 1 91 ? 18.940 -3.434 -12.538 1.00 92.19 91 PRO A C 1
ATOM 756 O O . PRO A 1 91 ? 18.236 -3.299 -11.540 1.00 92.19 91 PRO A O 1
ATOM 759 N N . LEU A 1 92 ? 19.897 -2.555 -12.859 1.00 92.00 92 LEU A N 1
ATOM 760 C CA . LEU A 1 92 ? 20.193 -1.375 -12.049 1.00 92.00 92 LEU A CA 1
ATOM 761 C C . LEU A 1 92 ? 19.044 -0.365 -12.115 1.00 92.00 92 LEU A C 1
ATOM 763 O O . LEU A 1 92 ? 18.657 0.178 -11.085 1.00 92.00 92 LEU A O 1
ATOM 767 N N . ALA A 1 93 ? 18.451 -0.154 -13.292 1.00 90.62 93 ALA A N 1
ATOM 768 C CA . ALA A 1 93 ? 17.307 0.745 -13.444 1.00 90.62 93 ALA A CA 1
ATOM 769 C C . ALA A 1 93 ? 16.089 0.268 -12.627 1.00 90.62 93 ALA A C 1
ATOM 771 O O . ALA A 1 93 ? 15.502 1.057 -11.883 1.00 90.62 93 ALA A O 1
ATOM 772 N N . TYR A 1 94 ? 15.760 -1.029 -12.693 1.00 91.19 94 TYR A N 1
ATOM 773 C CA . TYR A 1 94 ? 14.680 -1.618 -11.887 1.00 91.19 94 TYR A CA 1
ATOM 774 C C . TYR A 1 94 ? 14.979 -1.600 -10.379 1.00 91.19 94 TYR A C 1
ATOM 776 O O . TYR A 1 94 ? 14.077 -1.423 -9.559 1.00 91.19 94 TYR A O 1
ATOM 784 N N . PHE A 1 95 ? 16.244 -1.745 -9.990 1.00 92.44 95 PHE A N 1
ATOM 785 C CA . PHE A 1 95 ? 16.642 -1.640 -8.590 1.00 92.44 95 PHE A CA 1
ATOM 786 C C . PHE A 1 95 ? 16.492 -0.208 -8.053 1.00 92.44 95 PHE A C 1
ATOM 788 O O . PHE A 1 95 ? 15.971 -0.004 -6.957 1.00 92.44 95 PHE A O 1
ATOM 795 N N . LEU A 1 96 ? 16.883 0.797 -8.839 1.00 91.62 96 LEU A N 1
ATOM 796 C CA . LEU A 1 96 ? 16.739 2.203 -8.459 1.00 91.62 96 LEU A CA 1
ATOM 797 C C . LEU A 1 96 ? 15.267 2.613 -8.332 1.00 91.62 96 LEU A C 1
ATOM 799 O O . LEU A 1 96 ? 14.901 3.243 -7.339 1.00 91.62 96 LEU A O 1
ATOM 803 N N . ILE A 1 97 ? 14.402 2.213 -9.272 1.00 92.69 97 ILE A N 1
ATOM 804 C CA . ILE A 1 97 ? 12.966 2.519 -9.162 1.00 92.69 97 ILE A CA 1
ATOM 805 C C . ILE A 1 97 ? 12.321 1.804 -7.968 1.00 92.69 97 ILE A C 1
ATOM 807 O O . ILE A 1 97 ? 11.439 2.372 -7.323 1.00 92.69 97 ILE A O 1
ATOM 811 N N . LEU A 1 98 ? 12.789 0.602 -7.608 1.00 92.69 98 LEU A N 1
ATOM 812 C CA . LEU A 1 98 ? 12.348 -0.087 -6.395 1.00 92.69 98 LEU A CA 1
ATOM 813 C C . LEU A 1 98 ? 12.707 0.712 -5.134 1.00 92.69 98 LEU A C 1
ATOM 815 O O . LEU A 1 98 ? 11.851 0.880 -4.267 1.00 92.69 98 LEU A O 1
ATOM 819 N N . ILE A 1 99 ? 13.927 1.254 -5.044 1.00 92.44 99 ILE A N 1
ATOM 820 C CA . ILE A 1 99 ? 14.348 2.115 -3.922 1.00 92.44 99 ILE A CA 1
ATOM 821 C C . ILE A 1 99 ? 13.454 3.355 -3.821 1.00 92.44 99 ILE A C 1
ATOM 823 O O . ILE A 1 99 ? 12.968 3.684 -2.737 1.00 92.44 99 ILE A O 1
ATOM 827 N N . VAL A 1 100 ? 13.196 4.021 -4.947 1.00 90.75 100 VAL A N 1
ATOM 828 C CA . VAL A 1 100 ? 12.319 5.200 -4.984 1.00 90.75 100 VAL A CA 1
ATOM 829 C C . VAL A 1 100 ? 10.894 4.830 -4.559 1.00 90.75 100 VAL A C 1
ATOM 831 O O . VAL A 1 100 ? 10.293 5.535 -3.753 1.00 90.75 100 VAL A O 1
ATOM 834 N N . SER A 1 101 ? 10.379 3.688 -5.016 1.00 92.38 101 SER A N 1
ATOM 835 C CA . SER A 1 101 ? 9.039 3.191 -4.663 1.00 92.38 101 SER A CA 1
ATOM 836 C C . SER A 1 101 ? 8.920 2.814 -3.183 1.00 92.38 101 SER A C 1
ATOM 838 O O . SER A 1 101 ? 7.869 2.999 -2.568 1.00 92.38 101 SER A O 1
ATOM 840 N N . ILE A 1 102 ? 9.999 2.311 -2.581 1.00 92.62 102 ILE A N 1
ATOM 841 C CA . ILE A 1 102 ? 10.092 2.072 -1.136 1.00 92.62 102 ILE A CA 1
ATOM 842 C C . ILE A 1 102 ? 9.981 3.390 -0.359 1.00 92.62 102 ILE A C 1
ATOM 844 O O . ILE A 1 102 ? 9.241 3.449 0.627 1.00 92.62 102 ILE A O 1
ATOM 848 N N . GLY A 1 103 ? 10.676 4.439 -0.810 1.00 90.94 103 GLY A N 1
ATOM 849 C CA . GLY A 1 103 ? 10.602 5.775 -0.215 1.00 90.94 103 GLY A CA 1
ATOM 850 C C . GLY A 1 103 ? 9.219 6.410 -0.379 1.00 90.94 103 GLY A C 1
ATOM 851 O O . GLY A 1 103 ? 8.613 6.838 0.600 1.00 90.94 103 GLY A O 1
ATOM 852 N N . ALA A 1 104 ? 8.667 6.387 -1.593 1.00 88.38 104 ALA A N 1
ATOM 853 C CA . ALA A 1 104 ? 7.333 6.911 -1.887 1.00 88.38 104 ALA A CA 1
ATOM 854 C C . ALA A 1 104 ? 6.224 6.151 -1.135 1.00 88.38 104 ALA A C 1
ATOM 856 O O . ALA A 1 104 ? 5.236 6.743 -0.700 1.00 88.38 104 ALA A O 1
ATOM 857 N N . GLY A 1 105 ? 6.415 4.848 -0.893 1.00 90.12 105 GLY A N 1
ATOM 858 C CA . GLY A 1 105 ? 5.513 4.021 -0.092 1.00 90.12 105 GLY A CA 1
ATOM 859 C C . GLY A 1 105 ? 5.341 4.498 1.356 1.00 90.12 105 GLY A C 1
ATOM 860 O O . GLY A 1 105 ? 4.390 4.089 2.023 1.00 90.12 105 GLY A O 1
ATOM 861 N N . VAL A 1 106 ? 6.212 5.375 1.867 1.00 89.81 106 VAL A N 1
ATOM 862 C CA . VAL A 1 106 ? 6.059 5.967 3.206 1.00 89.81 106 VAL A CA 1
ATOM 863 C C . VAL A 1 106 ? 4.802 6.837 3.291 1.00 89.81 106 VAL A C 1
ATOM 865 O O . VAL A 1 106 ? 4.148 6.854 4.334 1.00 89.81 106 VAL A O 1
ATOM 868 N N . PHE A 1 107 ? 4.402 7.498 2.202 1.00 87.81 107 PHE A N 1
ATOM 869 C CA . PHE A 1 107 ? 3.198 8.328 2.198 1.00 87.81 107 PHE A CA 1
ATOM 870 C C . PHE A 1 107 ? 1.926 7.504 2.521 1.00 87.81 107 PHE A C 1
ATOM 872 O O . PHE A 1 107 ? 1.253 7.806 3.517 1.00 87.81 107 PHE A O 1
ATOM 879 N N . PRO A 1 108 ? 1.622 6.401 1.803 1.00 90.06 108 PRO A N 1
ATOM 880 C CA . PRO A 1 108 ? 0.481 5.552 2.144 1.00 90.06 108 PRO A CA 1
ATOM 881 C C . PRO A 1 108 ? 0.639 4.832 3.495 1.00 90.06 108 PRO A C 1
ATOM 883 O O . PRO A 1 108 ? -0.358 4.506 4.144 1.00 90.06 108 PRO A O 1
ATOM 886 N N . ALA A 1 109 ? 1.875 4.624 3.963 1.00 91.44 109 ALA A N 1
ATOM 887 C CA . ALA A 1 109 ? 2.157 4.089 5.295 1.00 91.44 109 ALA A CA 1
ATOM 888 C C . ALA A 1 109 ? 1.708 5.040 6.416 1.00 91.44 109 ALA A C 1
ATOM 890 O O . ALA A 1 109 ? 1.057 4.608 7.373 1.00 91.44 109 ALA A O 1
ATOM 891 N N . ILE A 1 110 ? 2.011 6.337 6.284 1.00 90.31 110 ILE A N 1
ATOM 892 C CA . ILE A 1 110 ? 1.568 7.378 7.223 1.00 90.31 110 ILE A CA 1
ATOM 893 C C . ILE A 1 110 ? 0.042 7.462 7.219 1.00 90.31 110 ILE A C 1
ATOM 895 O O . ILE A 1 110 ? -0.568 7.443 8.290 1.00 90.31 110 ILE A O 1
ATOM 899 N N . PHE A 1 111 ? -0.580 7.468 6.036 1.00 90.94 111 PHE A N 1
ATOM 900 C CA . PHE A 1 111 ? -2.037 7.437 5.906 1.00 90.94 111 PHE A CA 1
ATOM 901 C C . PHE A 1 111 ? -2.657 6.268 6.688 1.00 90.94 111 PHE A C 1
ATOM 903 O O . PHE A 1 111 ? -3.525 6.477 7.538 1.00 90.94 111 PHE A O 1
ATOM 910 N N . ALA A 1 112 ? -2.174 5.043 6.462 1.00 91.50 112 ALA A N 1
ATOM 911 C CA . ALA A 1 112 ? -2.701 3.850 7.120 1.00 91.50 112 ALA A CA 1
ATOM 912 C C . ALA A 1 112 ? -2.471 3.857 8.645 1.00 91.50 112 ALA A C 1
ATOM 914 O O . ALA A 1 112 ? -3.322 3.388 9.408 1.00 91.50 112 ALA A O 1
ATOM 915 N N . ALA A 1 113 ? -1.349 4.410 9.111 1.00 89.75 113 ALA A N 1
ATOM 916 C CA . ALA A 1 113 ? -1.054 4.547 10.536 1.00 89.75 113 ALA A CA 1
ATOM 917 C C . ALA A 1 113 ? -1.985 5.554 11.231 1.00 89.75 113 ALA A C 1
ATOM 919 O O . ALA A 1 113 ? -2.535 5.250 12.295 1.00 89.75 113 ALA A O 1
ATOM 920 N N . VAL A 1 114 ? -2.195 6.726 10.624 1.00 89.69 114 VAL A N 1
ATOM 921 C CA . VAL A 1 114 ? -3.097 7.763 11.151 1.00 89.69 114 VAL A CA 1
ATOM 922 C C . VAL A 1 114 ? -4.545 7.277 11.123 1.00 89.69 114 VAL A C 1
ATOM 924 O O . VAL A 1 114 ? -5.260 7.432 12.115 1.00 89.69 114 VAL A O 1
ATOM 927 N N . LEU A 1 115 ? -4.959 6.609 10.042 1.00 89.69 115 LEU A N 1
ATOM 928 C CA . LEU A 1 115 ? -6.284 6.002 9.942 1.00 89.69 115 LEU A CA 1
ATOM 929 C C . LEU A 1 115 ? -6.505 4.958 11.047 1.00 89.69 115 LEU A C 1
ATOM 931 O O . LEU A 1 115 ? -7.524 5.006 11.729 1.00 89.69 115 LEU A O 1
ATOM 935 N N . SER A 1 116 ? -5.534 4.073 11.302 1.00 91.12 116 SER A N 1
ATOM 936 C CA . SER A 1 116 ? -5.602 3.104 12.411 1.00 91.12 116 SER A CA 1
ATOM 937 C C . SER A 1 116 ? -5.723 3.783 13.780 1.00 91.12 116 SER A C 1
ATOM 939 O O . SER A 1 116 ? -6.499 3.344 14.630 1.00 91.12 116 SER A O 1
ATOM 941 N N . ALA A 1 117 ? -4.987 4.874 14.011 1.00 88.81 117 ALA A N 1
ATOM 942 C CA . ALA A 1 117 ? -5.067 5.625 15.262 1.00 88.81 117 ALA A CA 1
ATOM 943 C C . ALA A 1 117 ? -6.452 6.266 15.466 1.00 88.81 117 ALA A C 1
ATOM 945 O O . ALA A 1 117 ? -6.991 6.231 16.575 1.00 88.81 117 ALA A O 1
ATOM 946 N N . LEU A 1 118 ? -7.051 6.804 14.402 1.00 86.38 118 LEU A N 1
ATOM 947 C CA . LEU A 1 118 ? -8.381 7.412 14.454 1.00 86.38 118 LEU A CA 1
ATOM 948 C C . LEU A 1 118 ? -9.498 6.372 14.562 1.00 86.38 118 LEU A C 1
ATOM 950 O O . LEU A 1 118 ? -10.409 6.571 15.365 1.00 86.38 118 LEU A O 1
ATOM 954 N N . LEU A 1 119 ? -9.398 5.241 13.857 1.00 87.75 119 LEU A N 1
ATOM 955 C CA . LEU A 1 119 ? -10.334 4.115 13.982 1.00 87.75 119 LEU A CA 1
ATOM 956 C C . LEU A 1 119 ? -10.394 3.592 15.421 1.00 87.75 119 LEU A C 1
ATOM 958 O O . LEU A 1 119 ? -11.466 3.279 15.927 1.00 87.75 119 LEU A O 1
ATOM 962 N N . LYS A 1 120 ? -9.262 3.570 16.130 1.00 85.38 120 LYS A N 1
ATOM 963 C CA . LYS A 1 120 ? -9.232 3.179 17.548 1.00 85.38 120 LYS A CA 1
ATOM 964 C C . LYS A 1 120 ? -9.891 4.185 18.483 1.00 85.38 120 LYS A C 1
ATOM 966 O O . LYS A 1 120 ? -10.358 3.791 19.546 1.00 85.38 120 LYS A O 1
ATOM 971 N N . ARG A 1 121 ? -9.891 5.472 18.125 1.00 85.25 121 ARG A N 1
ATOM 972 C CA . ARG A 1 121 ? -10.432 6.547 18.969 1.00 85.25 121 ARG A CA 1
ATOM 973 C C . ARG A 1 121 ? -11.913 6.815 18.708 1.00 85.25 121 ARG A C 1
ATOM 975 O O . ARG A 1 121 ? -12.639 7.105 19.651 1.00 85.25 121 ARG A O 1
ATOM 982 N N . PHE A 1 122 ? -12.342 6.735 17.452 1.00 82.94 122 PHE A N 1
ATOM 983 C CA . PHE A 1 122 ? -13.682 7.130 17.007 1.00 82.94 122 PHE A CA 1
ATOM 984 C C . PHE A 1 122 ? -14.486 5.977 16.378 1.00 82.94 122 PHE A C 1
ATOM 986 O O . PHE A 1 122 ? -15.626 6.178 15.963 1.00 82.94 122 PHE A O 1
ATOM 993 N N . GLY A 1 123 ? -13.923 4.765 16.311 1.00 82.81 123 GLY A N 1
ATOM 994 C CA . GLY A 1 123 ? -14.556 3.612 15.668 1.00 82.81 123 GLY A CA 1
ATOM 995 C C . GLY A 1 123 ? -14.670 3.782 14.151 1.00 82.81 123 GLY A C 1
ATOM 996 O O . GLY A 1 123 ? -13.954 4.580 13.544 1.00 82.81 123 GLY A O 1
ATOM 997 N N . SER A 1 124 ? -15.609 3.064 13.531 1.00 80.25 124 SER A N 1
ATOM 998 C CA . SER A 1 124 ? -15.810 3.064 12.072 1.00 80.25 124 SER A CA 1
ATOM 999 C C . SER A 1 124 ? -16.211 4.436 11.495 1.00 80.25 124 SER A C 1
ATOM 1001 O O . SER A 1 124 ? -16.055 4.663 10.300 1.00 80.25 124 SER A O 1
ATOM 1003 N N . TRP A 1 125 ? -16.626 5.402 12.327 1.00 80.19 125 TRP A N 1
ATOM 1004 C CA . TRP A 1 125 ? -16.854 6.794 11.906 1.00 80.19 125 TRP A CA 1
ATOM 1005 C C . TRP A 1 125 ? -15.578 7.486 11.403 1.00 80.19 125 TRP A C 1
ATOM 1007 O O . TRP A 1 125 ? -15.656 8.403 10.586 1.00 80.19 125 TRP A O 1
ATOM 1017 N N . ALA A 1 126 ? -14.393 7.026 11.826 1.00 80.25 126 ALA A N 1
ATOM 1018 C CA . ALA A 1 126 ? -13.116 7.566 11.359 1.00 80.25 126 ALA A CA 1
ATOM 1019 C C . ALA A 1 126 ? -12.865 7.343 9.855 1.00 80.25 126 ALA A C 1
ATOM 1021 O O . ALA A 1 126 ? -12.029 8.034 9.274 1.00 80.25 126 ALA A O 1
ATOM 1022 N N . VAL A 1 127 ? -13.606 6.438 9.204 1.00 80.00 127 VAL A N 1
ATOM 1023 C CA . VAL A 1 127 ? -13.575 6.245 7.744 1.00 80.00 127 VAL A CA 1
ATOM 1024 C C . VAL A 1 127 ? -13.940 7.537 7.004 1.00 80.00 127 VAL A C 1
ATOM 1026 O O . VAL A 1 127 ? -13.359 7.823 5.962 1.00 80.00 127 VAL A O 1
ATOM 1029 N N . LEU A 1 128 ? -14.812 8.378 7.571 1.00 83.62 128 LEU A N 1
ATOM 1030 C CA . LEU A 1 128 ? -15.168 9.678 6.987 1.00 83.62 128 LEU A CA 1
ATOM 1031 C C . LEU A 1 128 ? -14.002 10.678 7.002 1.00 83.62 128 LEU A C 1
ATOM 1033 O O . LEU A 1 128 ? -13.964 11.594 6.184 1.00 83.62 128 LEU A O 1
ATOM 1037 N N . ALA A 1 129 ? -13.032 10.496 7.905 1.00 83.00 129 ALA A N 1
ATOM 1038 C CA . ALA A 1 129 ? -11.823 11.312 7.952 1.00 83.00 129 ALA A CA 1
ATOM 1039 C C . ALA A 1 129 ? -10.766 10.862 6.927 1.00 83.00 129 ALA A C 1
ATOM 1041 O O . ALA A 1 129 ? -9.837 11.617 6.646 1.00 83.00 129 ALA A O 1
ATOM 1042 N N . ALA A 1 130 ? -10.904 9.666 6.341 1.00 82.88 130 ALA A N 1
ATOM 1043 C CA . ALA A 1 130 ? -9.959 9.111 5.372 1.00 82.88 130 ALA A CA 1
ATOM 1044 C C . ALA A 1 130 ? -9.569 10.069 4.230 1.00 82.88 130 ALA A C 1
ATOM 1046 O O . ALA A 1 130 ? -8.367 10.250 4.034 1.00 82.88 130 ALA A O 1
ATOM 1047 N N . PRO A 1 131 ? -10.497 10.738 3.513 1.00 82.69 131 PRO A N 1
ATOM 1048 C CA . PRO A 1 131 ? -10.112 11.665 2.447 1.00 82.69 131 PRO A CA 1
ATOM 1049 C C . PRO A 1 131 ? -9.222 12.810 2.952 1.00 82.69 131 PRO A C 1
ATOM 1051 O O . PRO A 1 131 ? -8.235 13.150 2.307 1.00 82.69 131 PRO A O 1
ATOM 1054 N N . PHE A 1 132 ? -9.495 13.357 4.139 1.00 85.06 132 PHE A N 1
ATOM 1055 C CA . PHE A 1 132 ? -8.675 14.424 4.721 1.00 85.06 132 PHE A CA 1
ATOM 1056 C C . PHE A 1 132 ? -7.282 13.926 5.106 1.00 85.06 132 PHE A C 1
ATOM 1058 O O . PHE A 1 132 ? -6.291 14.594 4.825 1.00 85.06 132 PHE A O 1
ATOM 1065 N N . ILE A 1 133 ? -7.193 12.736 5.708 1.00 83.25 133 ILE A N 1
ATOM 1066 C CA . ILE A 1 133 ? -5.911 12.127 6.089 1.00 83.25 133 ILE A CA 1
ATOM 1067 C C . ILE A 1 133 ? -5.070 11.853 4.842 1.00 83.25 133 ILE A C 1
ATOM 1069 O O . ILE A 1 133 ? -3.871 12.117 4.850 1.00 83.25 133 ILE A O 1
ATOM 1073 N N . TRP A 1 134 ? -5.691 11.344 3.776 1.00 83.75 134 TRP A N 1
ATOM 1074 C CA . TRP A 1 134 ? -5.012 11.054 2.515 1.00 83.75 134 TRP A CA 1
ATOM 1075 C C . TRP A 1 134 ? -4.411 12.319 1.905 1.00 83.75 134 TRP A C 1
ATOM 1077 O O . TRP A 1 134 ? -3.235 12.342 1.543 1.00 83.75 134 TRP A O 1
ATOM 1087 N N . VAL A 1 135 ? -5.193 13.398 1.854 1.00 83.31 135 VAL A N 1
ATOM 1088 C CA . VAL A 1 135 ? -4.751 14.687 1.315 1.00 83.31 135 VAL A CA 1
ATOM 1089 C C . VAL A 1 135 ? -3.641 15.294 2.179 1.00 83.31 135 VAL A C 1
ATOM 1091 O O . VAL A 1 135 ? -2.603 15.686 1.652 1.00 83.31 135 VAL A O 1
ATOM 1094 N N . LEU A 1 136 ? -3.796 15.310 3.505 1.00 83.19 136 LEU A N 1
ATOM 1095 C CA . LEU A 1 136 ? -2.783 15.851 4.421 1.00 83.19 136 LEU A CA 1
ATOM 1096 C C . LEU A 1 136 ? -1.467 15.079 4.363 1.00 83.19 136 LEU A C 1
ATOM 1098 O O . LEU A 1 136 ? -0.401 15.683 4.276 1.00 83.19 136 LEU A O 1
ATOM 1102 N N . ALA A 1 137 ? -1.534 13.748 4.382 1.00 78.12 137 ALA A N 1
ATOM 1103 C CA . ALA A 1 137 ? -0.342 12.927 4.255 1.00 78.12 137 ALA A CA 1
ATOM 1104 C C . ALA A 1 137 ? 0.329 13.149 2.886 1.00 78.12 137 ALA A C 1
ATOM 1106 O O . ALA A 1 137 ? 1.556 13.115 2.817 1.00 78.12 137 ALA A O 1
ATOM 1107 N N . SER A 1 138 ? -0.453 13.441 1.832 1.00 72.56 138 SER A N 1
ATOM 1108 C CA . SER A 1 138 ? 0.086 13.714 0.495 1.00 72.56 138 SER A CA 1
ATOM 1109 C C . SER A 1 138 ? 0.905 14.993 0.547 1.00 72.56 138 SER A C 1
ATOM 1111 O O . SER A 1 138 ? 2.059 14.991 0.154 1.00 72.56 138 SER A O 1
ATOM 1113 N N . PHE A 1 139 ? 0.356 16.066 1.116 1.00 73.81 139 PHE A N 1
ATOM 1114 C CA . PHE A 1 139 ? 1.047 17.352 1.199 1.00 73.81 139 PHE A CA 1
ATOM 1115 C C . PHE A 1 139 ? 2.249 17.354 2.151 1.00 73.81 139 PHE A C 1
ATOM 1117 O O . PHE A 1 139 ? 3.271 17.950 1.824 1.00 73.81 139 PHE A O 1
ATOM 1124 N N . CYS A 1 140 ? 2.177 16.672 3.298 1.00 65.50 140 CYS A N 1
ATOM 1125 C CA . CYS A 1 140 ? 3.305 16.608 4.235 1.00 65.50 140 CYS A CA 1
ATOM 1126 C C . CYS A 1 140 ? 4.502 15.798 3.710 1.00 65.50 140 CYS A C 1
ATOM 1128 O O . CYS A 1 140 ? 5.607 15.984 4.209 1.00 65.50 140 CYS A O 1
ATOM 1130 N N . GLY A 1 141 ? 4.300 14.891 2.749 1.00 56.72 141 GLY A N 1
ATOM 1131 C CA . GLY A 1 141 ? 5.381 14.106 2.143 1.00 56.72 141 GLY A CA 1
ATOM 1132 C C . GLY A 1 141 ? 6.126 14.809 1.002 1.00 56.72 141 GLY A C 1
ATOM 1133 O O . GLY A 1 141 ? 7.124 14.271 0.533 1.00 56.72 141 GLY A O 1
ATOM 1134 N N . ILE A 1 142 ? 5.646 15.972 0.542 1.00 46.38 142 ILE A N 1
ATOM 1135 C CA . ILE A 1 142 ? 6.152 16.694 -0.643 1.00 46.38 142 ILE A CA 1
ATOM 1136 C C . ILE A 1 142 ? 6.660 18.102 -0.247 1.00 46.38 142 ILE A C 1
ATOM 1138 O O . ILE A 1 142 ? 6.577 19.045 -1.031 1.00 46.38 142 ILE A O 1
ATOM 1142 N N . GLY A 1 143 ? 7.138 18.256 0.994 1.00 39.56 143 GLY A N 1
ATOM 1143 C CA . GLY A 1 143 ? 7.756 19.484 1.51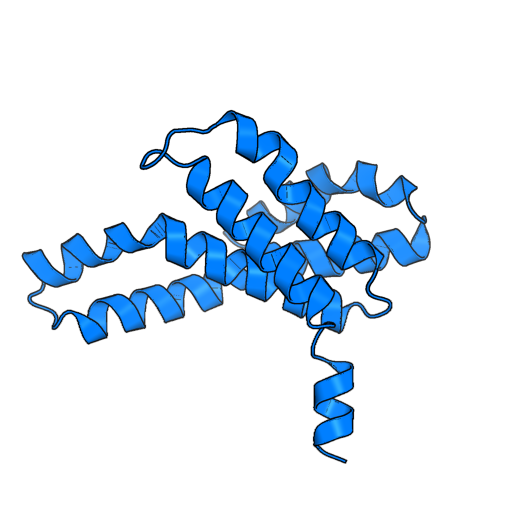3 1.00 39.56 143 GLY A CA 1
ATOM 1144 C C . GLY A 1 143 ? 9.273 19.409 1.542 1.00 39.56 143 GLY A C 1
ATOM 1145 O O . GLY A 1 143 ? 9.788 18.330 1.913 1.00 39.56 143 GLY A O 1
#

Secondary structure (DSSP, 8-state):
-HHHHHHHHSPPHHHHHHHHHHHHHHHHTSTTT--GGGHHHHHHHHHHHHHT-S-HHHHHHHHHHHHHHHHHHHHGGGGHHHHHHS---HHHHHHHHHHHHHHHTHHHHHHHHHHHHHHHHHGGGGGGGHHHHHHHHHHHT--

pLDDT: mean 86.18, std 8.96, range [39.56, 95.31]

Foldseek 3Di:
DVVVVVVQQAADPQLLVLLLQLLVLLLCCDPVNVPVVSPVVSCVSLLVSLLPDLDLNNLLVSLLSSQLSNQLSNCVCVLVCCVPPVVDDSVVSSVVSSVVSSLRSNLRSQLSSVLSVVCVVPNPVSVVCSVVSSVVSVVVSVD

Sequence (143 aa):
MALDFVKRILPSWKNAALALLAAGLLILAFPDFEYWFLAWFALVPLMWAVEREASIRRSFVLGWLFGTAFFFGTCWWLTYAPIHYAAFPWPLAYFLILIVSIGAGVFPAIFAAVLSALLKRFGSWAVLAAPFIWVLASFCGIG

Radius of gyration: 16.26 Å; chains: 1; bounding box: 40×34×44 Å